Protein AF-A0A556P9Z6-F1 (afdb_monomer_lite)

InterPro domains:
  IPR003369 Sec-independent protein translocase protein TatA/B/E [PF02416] (5-49)
  IPR006312 Sec-independent protein translocase protein TatA/E [MF_00236] (2-64)
  IPR006312 Sec-independent protein translocase protein TatA/E [TIGR01411] (4-47)

Organism: NCBI:txid1955272

Structure (mmCIF, N/CA/C/O backbone):
data_AF-A0A556P9Z6-F1
#
_entry.id   AF-A0A556P9Z6-F1
#
loop_
_atom_site.group_PDB
_atom_site.id
_atom_site.type_symbol
_atom_site.label_atom_id
_atom_site.label_alt_id
_atom_site.label_comp_id
_atom_site.label_asym_id
_atom_site.label_entity_id
_atom_site.label_seq_id
_atom_site.pdbx_PDB_ins_code
_atom_site.Cartn_x
_atom_site.Cartn_y
_atom_site.Cartn_z
_atom_site.occupancy
_atom_site.B_iso_or_equiv
_atom_site.auth_seq_id
_atom_site.auth_comp_id
_atom_site.auth_asym_id
_atom_site.auth_atom_id
_atom_site.pdbx_PDB_model_num
ATOM 1 N N . MET A 1 1 ? 26.910 -11.847 -4.656 1.00 59.12 1 MET A N 1
ATOM 2 C CA . MET A 1 1 ? 26.570 -11.271 -5.978 1.00 59.12 1 MET A CA 1
ATOM 3 C C . MET A 1 1 ? 25.083 -10.933 -6.144 1.00 59.12 1 MET A C 1
ATOM 5 O O . MET A 1 1 ? 24.789 -10.050 -6.929 1.00 59.12 1 MET A O 1
ATOM 9 N N . LEU A 1 2 ? 24.149 -11.549 -5.396 1.00 61.69 2 LEU A N 1
ATOM 10 C CA . LEU A 1 2 ? 22.721 -11.166 -5.414 1.00 61.69 2 LEU A CA 1
ATOM 11 C C . LEU A 1 2 ? 22.353 -10.037 -4.429 1.00 61.69 2 LEU A C 1
ATOM 13 O O . LEU A 1 2 ? 21.402 -9.307 -4.670 1.00 61.69 2 LEU A O 1
ATOM 17 N N . SER A 1 3 ? 23.115 -9.826 -3.350 1.00 63.31 3 SER A N 1
ATOM 18 C CA . SER A 1 3 ? 22.815 -8.771 -2.360 1.00 63.31 3 SER A CA 1
ATOM 19 C C . SER A 1 3 ? 23.036 -7.339 -2.867 1.00 63.31 3 SER A C 1
ATOM 21 O O . SER A 1 3 ? 22.539 -6.401 -2.257 1.00 63.31 3 SER A O 1
ATOM 23 N N . SER A 1 4 ? 23.739 -7.155 -3.990 1.00 65.06 4 SER A N 1
ATOM 24 C CA . SER A 1 4 ? 23.888 -5.858 -4.668 1.00 65.06 4 SER A CA 1
ATOM 25 C C . SER A 1 4 ? 22.697 -5.505 -5.565 1.00 65.06 4 SER A C 1
ATOM 27 O O . SER A 1 4 ? 22.637 -4.394 -6.081 1.00 65.06 4 SER A O 1
ATOM 29 N N . ILE A 1 5 ? 21.752 -6.434 -5.764 1.00 68.31 5 ILE A N 1
ATOM 30 C CA . ILE A 1 5 ? 20.582 -6.230 -6.629 1.00 68.31 5 ILE A CA 1
ATOM 31 C C . ILE A 1 5 ? 19.478 -5.425 -5.927 1.00 68.31 5 ILE A C 1
ATOM 33 O O . ILE A 1 5 ? 18.671 -4.819 -6.619 1.00 68.31 5 ILE A O 1
ATOM 37 N N . GLY A 1 6 ? 19.494 -5.329 -4.592 1.00 83.00 6 GLY A N 1
ATOM 38 C CA . GLY A 1 6 ? 18.783 -4.321 -3.792 1.00 83.00 6 GLY A CA 1
ATOM 39 C C . GLY A 1 6 ? 17.379 -3.898 -4.264 1.00 83.00 6 GLY A C 1
ATOM 40 O O . GLY A 1 6 ? 16.604 -4.662 -4.835 1.00 83.00 6 GLY A O 1
ATOM 41 N N . ILE A 1 7 ? 17.050 -2.633 -4.005 1.00 91.06 7 ILE A N 1
ATOM 42 C CA . ILE A 1 7 ? 15.812 -1.994 -4.474 1.00 91.06 7 ILE A CA 1
ATOM 43 C C . ILE A 1 7 ? 15.690 -1.963 -6.016 1.00 91.06 7 ILE A C 1
ATOM 45 O O . ILE A 1 7 ? 14.583 -2.184 -6.513 1.00 91.06 7 ILE A O 1
ATOM 49 N N . PRO A 1 8 ? 16.771 -1.763 -6.806 1.00 90.00 8 PRO A N 1
ATOM 50 C CA . PRO A 1 8 ? 16.669 -1.748 -8.269 1.00 90.00 8 PRO A CA 1
ATOM 51 C C . PRO A 1 8 ? 16.136 -3.052 -8.883 1.00 90.00 8 PRO A C 1
ATOM 53 O O . PRO A 1 8 ? 15.324 -3.011 -9.807 1.00 90.00 8 PRO A O 1
ATOM 56 N N . GLY A 1 9 ? 16.537 -4.215 -8.363 1.00 90.81 9 GLY A N 1
ATOM 57 C CA . GLY A 1 9 ? 16.043 -5.501 -8.857 1.00 90.81 9 GLY A CA 1
ATOM 58 C C . GLY A 1 9 ? 14.597 -5.783 -8.475 1.00 9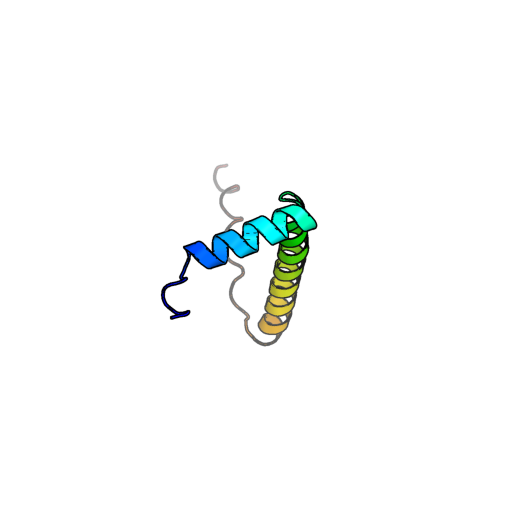0.81 9 GLY A C 1
ATOM 59 O O . GLY A 1 9 ? 13.850 -6.331 -9.282 1.00 90.81 9 GLY A O 1
ATOM 60 N N . LEU A 1 10 ? 14.172 -5.350 -7.284 1.00 91.94 10 LEU A N 1
ATOM 61 C CA . LEU A 1 10 ? 12.766 -5.413 -6.880 1.00 91.94 10 LEU A CA 1
ATOM 62 C C . LEU A 1 10 ? 11.880 -4.632 -7.864 1.00 91.94 10 LEU A C 1
ATOM 64 O O . LEU A 1 10 ? 10.836 -5.125 -8.286 1.00 91.94 10 LEU A O 1
ATOM 68 N N . ILE A 1 11 ? 12.319 -3.438 -8.270 1.00 93.25 11 ILE A N 1
ATOM 69 C CA . ILE A 1 11 ? 11.603 -2.594 -9.236 1.00 93.25 11 ILE A CA 1
ATOM 70 C C . ILE A 1 11 ? 11.468 -3.288 -10.594 1.00 93.25 11 ILE A C 1
ATOM 72 O O . ILE A 1 11 ? 10.384 -3.260 -11.172 1.00 93.25 11 ILE A O 1
ATOM 76 N N . LEU A 1 12 ? 12.517 -3.961 -11.079 1.00 93.94 12 LEU A N 1
ATOM 77 C CA . LEU A 1 12 ? 12.455 -4.727 -12.329 1.00 93.94 12 LEU A CA 1
ATOM 78 C C . LEU A 1 12 ? 11.379 -5.825 -12.269 1.00 93.94 12 LEU A C 1
ATOM 80 O O . LEU A 1 12 ? 10.589 -5.975 -13.202 1.00 93.94 12 LEU A O 1
ATOM 84 N N . ILE A 1 13 ? 11.317 -6.559 -11.154 1.00 93.50 13 ILE A N 1
ATOM 85 C CA . ILE A 1 13 ? 10.310 -7.607 -10.934 1.00 93.50 13 ILE A CA 1
ATOM 86 C C . ILE A 1 13 ? 8.905 -7.000 -10.881 1.00 93.50 13 ILE A C 1
ATOM 88 O O . ILE A 1 13 ? 7.989 -7.530 -11.510 1.00 93.50 13 ILE A O 1
ATOM 92 N N . ILE A 1 14 ? 8.730 -5.873 -10.182 1.00 93.88 14 ILE A N 1
ATOM 93 C CA . ILE A 1 14 ? 7.446 -5.166 -10.129 1.00 93.88 14 ILE A CA 1
ATOM 94 C C . ILE A 1 14 ? 7.023 -4.733 -11.530 1.00 93.88 14 ILE A C 1
ATOM 96 O O . ILE A 1 14 ? 5.882 -4.974 -11.899 1.00 93.88 14 ILE A O 1
ATOM 100 N N . ILE A 1 15 ? 7.915 -4.158 -12.338 1.00 95.25 15 ILE A N 1
ATOM 101 C CA . ILE A 1 15 ? 7.591 -3.754 -13.714 1.00 95.25 15 ILE A CA 1
ATOM 102 C C . ILE A 1 15 ? 7.113 -4.958 -14.534 1.00 95.25 15 ILE A C 1
ATOM 104 O O . ILE A 1 15 ? 6.087 -4.864 -15.205 1.00 95.25 15 ILE A O 1
ATOM 108 N N . LEU A 1 16 ? 7.797 -6.102 -14.445 1.00 95.81 16 LEU A N 1
ATOM 109 C CA . LEU A 1 16 ? 7.385 -7.310 -15.161 1.00 95.81 16 LEU A CA 1
ATOM 110 C C . LEU A 1 16 ? 6.014 -7.817 -14.686 1.00 95.81 16 LEU A C 1
ATOM 112 O O . LEU A 1 16 ? 5.147 -8.127 -15.503 1.00 95.81 16 LEU A O 1
ATOM 116 N N . ALA A 1 17 ? 5.782 -7.831 -13.373 1.00 94.69 17 ALA A N 1
ATOM 117 C CA . ALA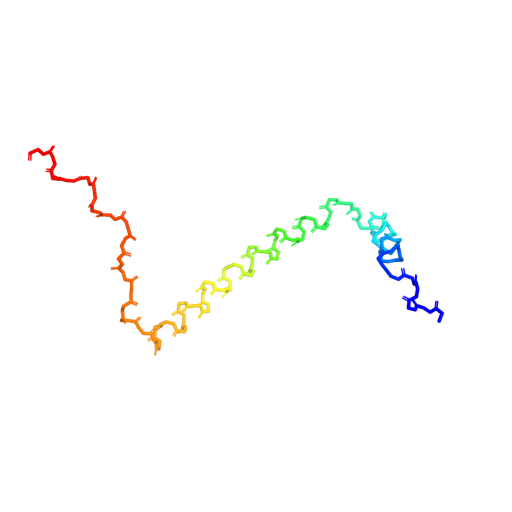 A 1 17 ? 4.486 -8.173 -12.799 1.00 94.69 17 ALA A CA 1
ATOM 118 C C . ALA A 1 17 ? 3.390 -7.190 -13.248 1.00 94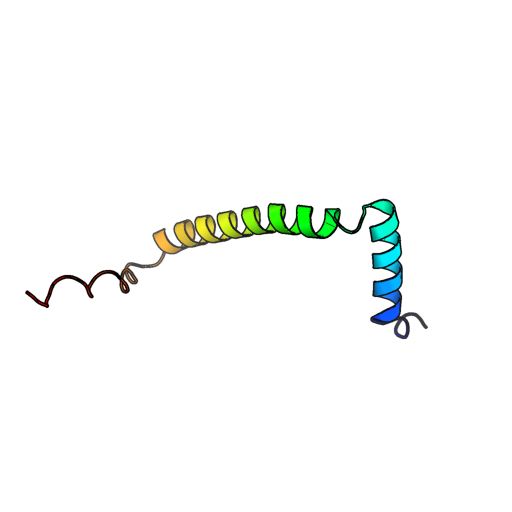.69 17 ALA A C 1
ATOM 120 O O . ALA A 1 17 ? 2.278 -7.608 -13.557 1.00 94.69 17 ALA A O 1
ATOM 121 N N . LEU A 1 18 ? 3.699 -5.896 -13.349 1.00 94.81 18 LEU A N 1
ATOM 122 C CA . LEU A 1 18 ? 2.778 -4.871 -13.832 1.00 94.81 18 LEU A CA 1
ATOM 123 C C . LEU A 1 18 ? 2.459 -5.001 -15.320 1.00 94.81 18 LEU A C 1
ATOM 125 O O . LEU A 1 18 ? 1.373 -4.599 -15.721 1.00 94.81 18 LEU A O 1
ATOM 129 N N . ILE A 1 19 ? 3.350 -5.557 -16.137 1.00 95.50 19 ILE A N 1
ATOM 130 C CA . ILE A 1 19 ? 3.046 -5.854 -17.543 1.00 95.50 19 ILE A CA 1
ATOM 131 C C . ILE A 1 19 ? 2.035 -7.005 -17.635 1.00 95.50 19 ILE A C 1
ATOM 133 O O . ILE A 1 19 ? 1.095 -6.927 -18.420 1.00 95.50 19 ILE A O 1
ATOM 137 N N . ILE A 1 20 ? 2.198 -8.044 -16.812 1.00 95.50 20 ILE A N 1
ATOM 138 C CA . ILE A 1 20 ? 1.316 -9.223 -16.811 1.00 95.50 20 ILE A CA 1
ATOM 139 C C . ILE A 1 20 ? -0.045 -8.898 -16.182 1.00 95.50 20 ILE A C 1
ATOM 141 O O . ILE A 1 20 ? -1.090 -9.203 -16.752 1.00 95.50 20 ILE A O 1
ATOM 145 N N . PHE A 1 21 ? -0.041 -8.286 -14.998 1.00 93.38 21 PHE A N 1
ATOM 146 C CA . PHE A 1 21 ? -1.248 -8.027 -14.212 1.00 93.38 21 PHE A CA 1
ATOM 147 C C . PHE A 1 21 ? -1.857 -6.643 -14.473 1.00 93.38 21 PHE A C 1
ATOM 149 O O . PHE A 1 21 ? -3.056 -6.457 -14.290 1.00 93.38 21 PHE A O 1
ATOM 156 N N . GLY A 1 22 ? -1.069 -5.660 -14.905 1.00 93.31 22 GLY A N 1
ATOM 157 C CA . GLY A 1 22 ? -1.497 -4.272 -15.088 1.00 93.31 22 GLY A CA 1
ATOM 158 C C . GLY A 1 22 ? -1.347 -3.406 -13.821 1.00 93.31 22 GLY A C 1
ATOM 159 O O . GLY A 1 22 ? -1.679 -3.847 -12.717 1.00 93.31 22 GLY A O 1
ATOM 160 N N . PRO A 1 23 ? -0.954 -2.118 -13.943 1.00 91.69 23 PRO A N 1
ATOM 161 C CA . PRO A 1 23 ? -0.775 -1.205 -12.801 1.00 91.69 23 PRO A CA 1
ATOM 162 C C . PRO A 1 23 ? -2.060 -0.898 -12.036 1.00 91.69 23 PRO A C 1
ATOM 164 O O . PRO A 1 23 ? -2.001 -0.519 -10.872 1.00 91.69 23 PRO A O 1
ATOM 167 N N . LYS A 1 24 ? -3.230 -1.083 -12.659 1.00 93.62 24 LYS A N 1
ATOM 168 C CA . LYS A 1 24 ? -4.529 -0.883 -12.002 1.00 93.62 24 LYS A CA 1
ATOM 169 C C . LYS A 1 24 ? -4.912 -2.034 -11.065 1.00 93.62 24 LYS A C 1
ATOM 171 O O . LYS A 1 24 ? -5.695 -1.801 -10.151 1.00 93.62 24 LYS A O 1
ATOM 176 N N . LYS A 1 25 ? -4.347 -3.237 -11.237 1.00 91.50 25 LYS A N 1
ATOM 177 C CA . LYS A 1 25 ? -4.714 -4.409 -10.426 1.00 91.50 25 LYS A CA 1
ATOM 178 C C . LYS A 1 25 ? -4.132 -4.388 -9.021 1.00 91.50 25 LYS A C 1
ATOM 180 O O . LYS A 1 25 ? -4.836 -4.751 -8.086 1.00 91.50 25 LYS A O 1
ATOM 185 N N . LEU A 1 26 ? -2.911 -3.887 -8.840 1.00 91.50 26 LEU A N 1
ATOM 186 C CA . LEU A 1 26 ? -2.328 -3.728 -7.503 1.00 91.50 26 LEU A CA 1
ATOM 187 C C . LEU A 1 26 ? -3.180 -2.850 -6.558 1.00 91.50 26 LEU A C 1
ATOM 189 O O . LEU A 1 26 ? -3.499 -3.317 -5.465 1.00 91.50 26 LEU A O 1
ATOM 193 N N . PRO A 1 27 ? -3.603 -1.622 -6.931 1.00 91.62 27 PRO A N 1
ATOM 194 C CA . PRO A 1 27 ? -4.438 -0.797 -6.060 1.00 91.62 27 PRO A CA 1
ATOM 195 C C . PRO A 1 27 ? -5.869 -1.331 -5.918 1.00 91.62 27 PRO A C 1
ATOM 197 O O . PRO A 1 27 ? -6.482 -1.125 -4.876 1.00 91.62 27 PRO A O 1
ATOM 200 N N . GLU A 1 28 ? -6.411 -2.014 -6.930 1.00 94.44 28 GLU A N 1
ATOM 201 C CA . GLU A 1 28 ? -7.731 -2.658 -6.863 1.00 94.44 28 GLU A CA 1
ATOM 202 C C . GLU A 1 28 ? -7.741 -3.775 -5.805 1.00 94.44 28 GLU A C 1
ATOM 204 O O . GLU A 1 28 ? -8.570 -3.750 -4.893 1.00 94.44 28 GLU A O 1
ATOM 209 N N . ILE A 1 29 ? -6.750 -4.674 -5.851 1.00 93.75 29 ILE A N 1
ATOM 210 C CA . ILE A 1 29 ? -6.565 -5.743 -4.858 1.00 93.75 29 ILE A CA 1
ATOM 211 C C . ILE A 1 29 ? -6.269 -5.146 -3.479 1.00 93.75 29 ILE A C 1
ATOM 213 O O . ILE A 1 29 ? -6.872 -5.550 -2.491 1.00 93.75 29 ILE A O 1
ATOM 217 N N . GLY A 1 30 ? -5.396 -4.137 -3.396 1.00 95.12 30 GLY A N 1
ATOM 218 C CA . GLY A 1 30 ? -5.079 -3.468 -2.134 1.00 95.12 30 GLY A CA 1
ATOM 219 C C . GLY A 1 30 ? -6.292 -2.807 -1.471 1.00 95.12 30 GLY A C 1
ATOM 220 O O . GLY A 1 30 ? -6.422 -2.869 -0.252 1.00 95.12 30 GLY A O 1
ATOM 221 N N . LYS A 1 31 ? -7.213 -2.219 -2.248 1.00 96.12 31 LYS A N 1
ATOM 222 C CA . LYS A 1 31 ? -8.467 -1.657 -1.717 1.00 96.12 31 LYS A CA 1
ATOM 223 C C . LYS A 1 31 ? -9.401 -2.741 -1.185 1.00 96.12 31 LYS A C 1
ATOM 225 O O . LYS A 1 31 ? -9.915 -2.579 -0.082 1.00 96.12 31 LYS A O 1
ATOM 230 N N . ALA A 1 32 ? -9.592 -3.826 -1.934 1.00 96.06 32 ALA A N 1
ATOM 231 C CA . ALA A 1 32 ? -10.453 -4.934 -1.521 1.00 96.06 32 ALA A CA 1
ATOM 232 C C . ALA A 1 32 ? -9.903 -5.637 -0.269 1.00 96.06 32 ALA A C 1
ATOM 234 O O . ALA A 1 32 ? -10.594 -5.750 0.742 1.00 96.06 32 ALA A O 1
ATOM 235 N N . THR A 1 33 ? -8.623 -6.019 -0.292 1.00 96.75 33 THR A N 1
ATOM 236 C CA . THR A 1 33 ? -7.948 -6.630 0.859 1.00 96.75 33 THR A CA 1
ATOM 237 C C . THR A 1 33 ? -7.865 -5.658 2.033 1.00 96.75 33 THR A C 1
ATOM 239 O O . THR A 1 33 ? -8.051 -6.063 3.171 1.00 96.75 33 THR A O 1
ATOM 242 N N . GLY A 1 34 ? -7.637 -4.366 1.792 1.00 96.00 34 GLY A N 1
ATOM 243 C CA . GLY A 1 34 ? -7.590 -3.350 2.844 1.00 96.00 34 GLY A CA 1
ATOM 244 C C . GLY A 1 34 ? -8.930 -3.157 3.556 1.00 96.00 34 GLY A C 1
ATOM 245 O O . GLY A 1 34 ? -8.951 -3.024 4.778 1.00 96.00 34 GLY A O 1
ATOM 246 N N . GLN A 1 35 ? -10.044 -3.184 2.821 1.00 96.69 35 GLN A N 1
ATOM 247 C CA . GLN A 1 35 ? -11.388 -3.169 3.409 1.00 96.69 35 GLN A CA 1
ATOM 248 C C . GLN A 1 35 ? -11.637 -4.430 4.242 1.00 96.69 35 GLN A C 1
ATOM 250 O O . GLN A 1 35 ? -12.003 -4.313 5.409 1.00 96.69 35 GLN A O 1
ATOM 255 N N . ALA A 1 36 ? -11.311 -5.606 3.699 1.00 96.62 36 ALA A N 1
ATOM 256 C CA . ALA A 1 36 ? -11.430 -6.869 4.425 1.00 96.62 36 ALA A CA 1
ATOM 257 C C . ALA A 1 36 ? -10.582 -6.883 5.711 1.00 96.62 36 ALA A C 1
ATOM 259 O O . ALA A 1 36 ? -11.071 -7.259 6.772 1.00 96.62 36 ALA A O 1
ATOM 260 N N . LEU A 1 37 ? -9.330 -6.416 5.656 1.00 97.06 37 LEU A N 1
ATOM 261 C CA . LEU A 1 37 ? -8.457 -6.310 6.830 1.00 97.06 37 LEU A CA 1
ATOM 262 C C . LEU A 1 37 ? -8.977 -5.294 7.854 1.00 97.06 37 LEU A C 1
ATOM 264 O O . LEU A 1 37 ? -8.816 -5.509 9.054 1.00 97.06 37 LEU A O 1
ATOM 268 N N . LYS A 1 38 ? -9.597 -4.195 7.407 1.00 95.69 38 LYS A N 1
ATOM 269 C CA . LYS A 1 38 ? -10.201 -3.190 8.292 1.00 95.69 38 LYS A CA 1
ATOM 270 C C . LYS A 1 38 ? -11.393 -3.770 9.053 1.00 95.69 38 LYS A C 1
ATOM 272 O O . LYS A 1 38 ? -11.445 -3.631 10.272 1.00 95.69 38 LYS A O 1
ATOM 277 N N . GLU A 1 39 ? -12.309 -4.426 8.349 1.00 95.50 39 GLU A N 1
ATOM 278 C CA . GLU A 1 39 ? -13.484 -5.079 8.941 1.00 95.50 39 GLU A CA 1
ATOM 279 C C . GLU A 1 39 ? -13.075 -6.235 9.858 1.00 95.50 39 GLU A C 1
ATOM 281 O O . GLU A 1 39 ? -13.574 -6.348 10.978 1.00 95.50 39 GLU A O 1
ATOM 286 N N . PHE A 1 40 ? -12.091 -7.034 9.435 1.00 96.06 40 PHE A N 1
ATOM 287 C CA . PHE A 1 40 ? -11.513 -8.096 10.251 1.00 96.06 40 PHE A CA 1
ATOM 288 C C . PHE A 1 40 ? -10.883 -7.545 11.534 1.00 96.06 40 PHE A C 1
ATOM 290 O O . PHE A 1 40 ? -11.156 -8.056 12.619 1.00 96.06 40 PHE A O 1
ATOM 297 N N . LYS A 1 41 ? -10.084 -6.471 11.442 1.00 94.06 41 LYS A N 1
ATOM 298 C CA . LYS A 1 41 ? -9.495 -5.807 12.614 1.00 94.06 41 LYS A CA 1
ATOM 299 C C . LYS A 1 41 ? -10.575 -5.284 13.554 1.00 94.06 41 LYS A C 1
ATOM 301 O O . LYS A 1 41 ? -10.422 -5.431 14.763 1.00 94.06 41 LYS A O 1
ATOM 306 N N . GLN A 1 42 ? -11.620 -4.653 13.025 1.00 92.94 42 GLN A N 1
ATOM 307 C CA . GLN A 1 42 ? -12.699 -4.096 13.837 1.00 92.94 42 GLN A CA 1
ATOM 308 C C . GLN A 1 42 ? -13.470 -5.196 14.569 1.00 92.94 42 GLN A C 1
ATOM 310 O O . GLN A 1 42 ? -13.547 -5.150 15.791 1.00 92.94 42 GLN A O 1
ATOM 315 N N . SER A 1 43 ? -13.890 -6.237 13.851 1.00 91.88 43 SER A N 1
ATOM 316 C CA . SER A 1 43 ? -14.584 -7.393 14.435 1.00 91.88 43 SER A CA 1
ATOM 317 C C . SER A 1 43 ? -13.716 -8.093 15.484 1.00 91.88 43 SER A C 1
ATOM 319 O O . SER A 1 43 ? -14.176 -8.417 16.570 1.00 91.88 43 SER A O 1
ATOM 321 N N . THR A 1 44 ? -12.422 -8.274 15.198 1.00 92.81 44 THR A N 1
ATOM 322 C CA . THR A 1 44 ? -11.471 -8.864 16.154 1.00 92.81 44 THR A CA 1
ATOM 323 C C . THR A 1 44 ? -11.287 -7.976 17.386 1.00 92.81 44 THR A C 1
ATOM 325 O O . THR A 1 44 ? -11.209 -8.486 18.496 1.00 92.81 44 THR A O 1
ATOM 328 N N . THR A 1 45 ? -11.241 -6.651 17.212 1.00 89.88 45 THR A N 1
ATOM 329 C CA . THR A 1 45 ? -11.142 -5.703 18.334 1.00 89.88 45 THR A CA 1
ATOM 330 C C . THR A 1 45 ? -12.392 -5.776 19.205 1.00 89.88 45 THR A C 1
ATOM 332 O O . THR A 1 45 ? -12.255 -5.864 20.413 1.00 89.88 45 THR A O 1
ATOM 335 N N . GLU A 1 46 ? -13.585 -5.803 18.611 1.00 87.56 46 GLU A N 1
ATOM 336 C CA . GLU A 1 46 ? -14.857 -5.926 19.337 1.00 87.56 46 GLU A CA 1
ATOM 337 C C . GLU A 1 46 ? -14.932 -7.240 20.130 1.00 87.56 46 GLU A C 1
ATOM 339 O O . GLU A 1 46 ? -15.233 -7.213 21.320 1.00 87.56 46 GLU A O 1
ATOM 344 N N . LEU A 1 47 ? -14.542 -8.367 19.523 1.00 87.31 47 LEU A N 1
ATOM 345 C CA . LEU A 1 47 ? -14.473 -9.669 20.201 1.00 87.31 47 LEU A CA 1
ATOM 346 C C . LEU A 1 47 ? -13.459 -9.685 21.357 1.00 87.31 47 LEU A C 1
ATOM 348 O O . LEU A 1 47 ? -13.732 -10.253 22.407 1.00 87.31 47 LEU A O 1
ATOM 352 N N . MET A 1 48 ? -12.290 -9.061 21.182 1.00 83.62 48 MET A N 1
ATOM 353 C CA . MET A 1 48 ? -11.273 -8.964 22.240 1.00 83.62 48 MET A CA 1
ATOM 354 C C . MET A 1 48 ? -11.658 -7.957 23.334 1.00 83.62 48 MET A C 1
ATOM 356 O O . MET A 1 48 ? -11.210 -8.090 24.471 1.00 83.62 48 MET A O 1
ATOM 360 N N . SER A 1 49 ? -12.453 -6.940 22.998 1.00 72.38 49 SER A N 1
ATOM 361 C CA . SER A 1 49 ? -12.945 -5.929 23.936 1.00 72.38 49 SER A CA 1
ATOM 362 C C . SER A 1 49 ? -14.117 -6.423 24.785 1.00 72.38 49 SER A C 1
ATOM 364 O O . SER A 1 49 ? -14.234 -5.980 25.925 1.00 72.38 49 SER A O 1
ATOM 366 N N . ASP A 1 50 ? -14.921 -7.377 24.310 1.00 62.75 50 ASP A N 1
ATOM 367 C CA . ASP A 1 50 ? -15.975 -8.003 25.130 1.00 62.75 50 ASP A CA 1
ATOM 368 C C . ASP A 1 50 ? -15.391 -8.820 26.304 1.00 62.75 50 ASP A C 1
ATOM 370 O O . ASP A 1 50 ? -15.976 -8.870 27.385 1.00 62.75 50 ASP A O 1
ATOM 374 N N . ASP A 1 51 ? -14.171 -9.352 26.151 1.00 60.12 51 ASP A N 1
ATOM 375 C CA . ASP A 1 51 ? -13.395 -9.965 27.241 1.00 60.12 51 ASP A CA 1
ATOM 376 C C . ASP A 1 51 ? -12.530 -8.948 28.022 1.00 60.12 51 ASP A C 1
ATOM 378 O O . ASP A 1 51 ? -11.893 -9.285 29.024 1.00 60.12 51 ASP A O 1
ATOM 382 N N . SER A 1 52 ? -12.444 -7.686 27.583 1.00 58.84 52 SER A N 1
ATOM 383 C CA . SER A 1 52 ? -11.556 -6.667 28.158 1.00 58.84 52 SER A CA 1
ATOM 384 C C . SER A 1 52 ? -12.063 -5.237 27.906 1.00 58.84 52 SER A C 1
ATOM 386 O O . SER A 1 52 ? -11.685 -4.627 26.908 1.00 58.84 52 SER A O 1
ATOM 388 N N . LYS A 1 53 ? -12.768 -4.665 28.904 1.00 52.38 53 LYS A N 1
ATOM 389 C CA . LYS A 1 53 ? -13.170 -3.238 29.096 1.00 52.38 53 LYS A CA 1
ATOM 390 C C . LYS A 1 53 ? -14.579 -2.887 28.578 1.00 52.38 53 LYS A C 1
ATOM 392 O O . LYS A 1 53 ? -14.829 -2.936 27.390 1.00 52.38 53 LYS A O 1
ATOM 397 N N . SER A 1 54 ? -15.563 -2.429 29.367 1.00 51.28 54 SER A N 1
ATOM 398 C CA . SER A 1 54 ? -15.546 -1.500 30.515 1.00 51.28 54 SER A CA 1
ATOM 399 C C . SER A 1 54 ? -14.406 -0.479 30.454 1.00 51.28 54 SER A C 1
ATOM 401 O O . SER A 1 54 ? -13.320 -0.749 30.962 1.00 51.28 54 SER A O 1
ATOM 403 N N . ASN A 1 55 ? -14.697 0.699 29.888 1.00 51.53 55 ASN A N 1
ATOM 404 C CA . ASN A 1 55 ? -13.839 1.874 29.630 1.00 51.53 55 ASN A CA 1
ATOM 405 C C . ASN A 1 55 ? -13.342 1.993 28.184 1.00 51.53 55 ASN A C 1
ATOM 407 O O . ASN A 1 55 ? -12.255 1.531 27.858 1.00 51.53 55 ASN A O 1
ATOM 411 N N . ASP A 1 56 ? -14.149 2.626 27.329 1.00 47.72 56 ASP A N 1
ATOM 412 C CA . ASP A 1 56 ? -13.842 3.952 26.761 1.00 47.72 56 ASP A CA 1
ATOM 413 C C . ASP A 1 56 ? -14.954 4.357 25.770 1.00 47.72 56 ASP A C 1
ATOM 415 O O . ASP A 1 56 ? -14.767 4.462 24.562 1.00 47.72 56 ASP A O 1
ATOM 419 N N . GLN A 1 57 ? -16.160 4.592 26.301 1.00 50.78 57 GLN A N 1
ATOM 420 C CA . GLN A 1 57 ? -17.122 5.493 25.665 1.00 50.78 57 GLN A CA 1
ATOM 421 C C . GLN A 1 57 ? -16.863 6.901 26.208 1.00 50.78 57 GLN A C 1
ATOM 423 O O . GLN A 1 57 ? -17.477 7.312 27.192 1.00 50.78 57 GLN A O 1
ATOM 428 N N . LYS A 1 58 ? -15.937 7.653 25.612 1.00 51.03 58 LYS A N 1
ATOM 429 C CA . LYS A 1 58 ? -15.873 9.102 25.841 1.00 51.03 58 LYS A CA 1
ATOM 430 C C . LYS A 1 58 ? -15.196 9.818 24.675 1.00 51.03 58 LYS A C 1
ATOM 432 O O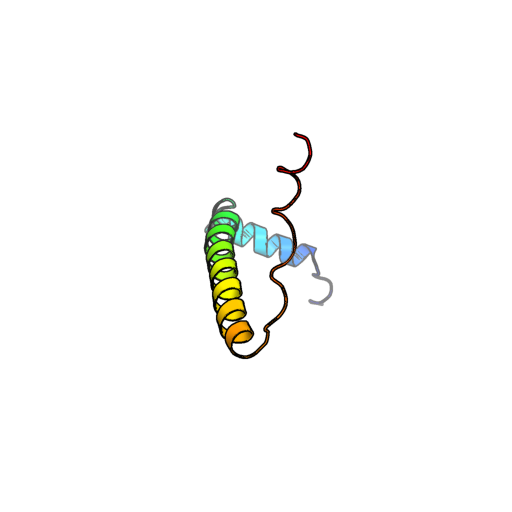 . LYS A 1 58 ? -14.148 9.382 24.222 1.00 51.03 58 LYS A O 1
ATOM 437 N N . ASN A 1 59 ? -15.780 10.963 24.314 1.00 46.69 59 ASN A N 1
ATOM 438 C CA . ASN A 1 59 ? -15.516 11.850 23.170 1.00 46.69 59 ASN A CA 1
ATOM 439 C C . ASN A 1 59 ? -16.173 11.313 21.886 1.00 46.69 59 ASN A C 1
ATOM 441 O O . ASN A 1 59 ? -15.830 10.237 21.435 1.00 46.69 59 ASN A O 1
ATOM 445 N N . GLU A 1 60 ? -17.159 11.952 21.246 1.00 48.81 60 GLU A N 1
ATOM 446 C CA . GLU A 1 60 ? -17.317 13.390 20.971 1.00 48.81 60 GLU A CA 1
ATOM 447 C C . GLU A 1 60 ? -18.803 13.766 20.727 1.00 48.81 60 GLU A C 1
ATOM 449 O O . GLU A 1 60 ? -19.208 14.111 19.618 1.00 48.81 60 GLU A O 1
ATOM 454 N N . GLN A 1 61 ? -19.669 13.691 21.744 1.00 46.91 61 GLN A N 1
ATOM 455 C CA . GLN A 1 61 ? -21.078 14.097 21.586 1.00 46.91 61 GLN A CA 1
ATOM 456 C C . GLN A 1 61 ? -21.612 14.852 22.810 1.00 46.91 61 GLN A C 1
ATOM 458 O O . GLN A 1 61 ? -22.640 14.513 23.375 1.00 46.91 61 GLN A O 1
ATOM 463 N N . GLN A 1 62 ? -20.887 15.882 23.251 1.00 50.50 62 GLN A N 1
ATOM 464 C CA . GLN A 1 62 ? -21.350 16.836 24.270 1.00 50.50 62 GLN A CA 1
ATOM 465 C C . GLN A 1 62 ? -20.701 18.217 24.040 1.00 50.50 62 GLN A C 1
ATOM 467 O O . GLN A 1 62 ? -20.026 18.756 24.901 1.00 50.50 62 GLN A O 1
ATOM 472 N N . GLU A 1 63 ? -20.883 18.804 22.853 1.00 54.56 63 GLU A N 1
ATOM 473 C CA . GLU A 1 63 ? -20.543 20.224 22.603 1.00 54.56 63 GLU A CA 1
ATOM 474 C C . GLU A 1 63 ? -21.616 20.928 21.748 1.00 54.56 63 GLU A C 1
ATOM 476 O O . GLU A 1 63 ? -21.329 21.788 20.926 1.00 54.56 63 GLU A O 1
ATOM 481 N N . LYS A 1 64 ? -22.891 20.532 21.881 1.00 53.72 64 LYS A N 1
ATOM 482 C CA . LYS A 1 64 ? -24.015 21.204 21.198 1.00 53.72 64 LYS A CA 1
ATOM 483 C C . LYS A 1 64 ? -25.303 21.233 22.028 1.00 53.72 64 LYS A C 1
ATOM 485 O O . LYS A 1 64 ? -26.353 20.905 21.495 1.00 53.72 64 LYS A O 1
ATOM 490 N N . VAL A 1 65 ? -25.263 21.565 23.323 1.00 58.56 65 VAL A N 1
ATOM 491 C CA . VAL A 1 65 ? -26.527 21.804 24.071 1.00 58.56 65 VAL A CA 1
ATOM 492 C C . VAL A 1 65 ? -26.477 22.959 25.087 1.00 58.56 65 VAL A C 1
ATOM 494 O O . VAL A 1 65 ? -27.532 23.475 25.416 1.00 58.56 65 VAL A O 1
ATOM 497 N N . SER A 1 66 ? -25.320 23.456 25.547 1.00 51.19 66 SER A N 1
ATOM 498 C CA . SER A 1 66 ? -25.303 24.412 26.679 1.00 51.19 66 SER A CA 1
ATOM 499 C C . SER A 1 66 ? -25.170 25.907 26.335 1.00 51.19 66 SER A C 1
ATOM 501 O O . SER A 1 66 ? -24.809 26.686 27.212 1.00 51.19 66 SER A O 1
ATOM 503 N N . GLU A 1 67 ? -25.482 26.337 25.109 1.00 57.38 67 GLU A N 1
ATOM 504 C CA . GLU A 1 67 ? -25.648 27.769 24.796 1.00 57.38 67 GLU A CA 1
ATOM 505 C C . GLU A 1 67 ? -27.083 28.048 24.325 1.00 57.38 67 GLU A C 1
ATOM 507 O O . GLU A 1 67 ? -27.339 28.364 23.163 1.00 57.38 67 GLU A O 1
ATOM 512 N N . LYS A 1 68 ? -28.043 27.844 25.232 1.00 44.62 68 LYS A N 1
ATOM 513 C CA . LYS A 1 68 ? -29.357 28.494 25.220 1.00 44.62 68 LYS A CA 1
ATOM 514 C C . LYS A 1 68 ? -29.972 28.505 26.610 1.00 44.62 68 LYS A C 1
ATOM 516 O O . LYS A 1 68 ? -29.798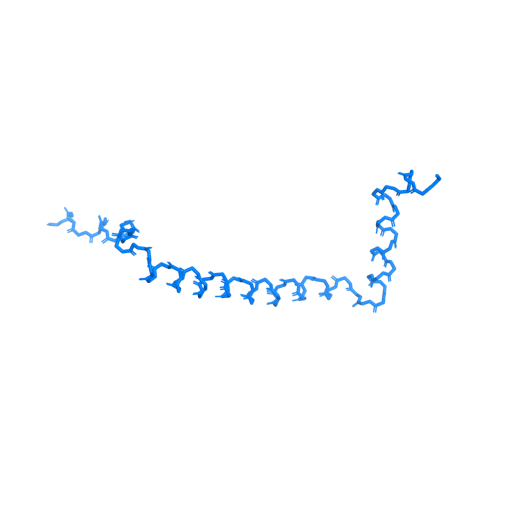 27.498 27.328 1.00 44.62 68 LYS A O 1
#

Radius of gyration: 22.92 Å; chains: 1; bounding box: 56×40×48 Å

Foldseek 3Di:
DVVVCPPVVVVVVVVVVCVVQNPVRVVVVVVVVVVVVVVVVVVVVVVVCVVPDDDDPDDDDPDPDPPD

Sequence (68 aa):
MLSSIGIPGLILIIILALIIFGPKKLPEIGKATGQALKEFKQSTTELMSDDSKSNDQKNEQQEKVSEK

Secondary structure 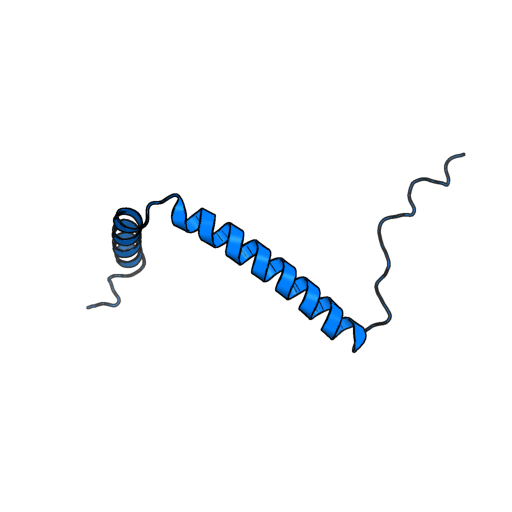(DSSP, 8-state):
--TTSHHHHHHHHHHHHHHHH-TTHHHHHHHHHHHHHHHHHHHHHHHHHHTS-S----SSS-SSSS--

pLDDT: mean 79.33, std 18.8, range [44.62, 97.06]